Protein AF-A0A8X8A1N1-F1 (afdb_monomer_lite)

Organism: Populus tomentosa (NCBI:txid118781)

Secondary structure (DSSP, 8-state):
-----SSTTTT---------S-SS-HHHHHHHHHHT-TT-----TTHHHHHHHHHHHHHHHHHHHHHHT-

Sequence (70 aa):
MRQAGTYSGILSGGLSGKTGPHSLPLARIKKITKKSGDDVKMISGEAPTVFSKACELFIEELTQRSWMLS

pLDDT: mean 76.43, std 17.9, range [39.62, 96.31]

InterPro domains:
  IPR003958 Transcription factor CBF/NF-Y/archaeal histone domain [PF00808] (23-67)
  IPR050568 Transcription/DNA replication regulator [PTHR10252] (18-68)

Foldseek 3Di:
DDDDDPPPDPPPPDDDPDPDVFPDDLVVLVVVVCVVDPPCPDDDPCVSVVCRVVVVVVVVVVVVVVVVVD

Structure (mmCIF, N/CA/C/O backbone):
data_AF-A0A8X8A1N1-F1
#
_entry.id   AF-A0A8X8A1N1-F1
#
loop_
_atom_site.group_PDB
_atom_site.id
_atom_site.type_symbol
_atom_site.label_atom_id
_atom_site.label_alt_id
_atom_site.label_comp_id
_atom_site.label_asym_id
_atom_site.label_entity_id
_atom_site.label_seq_id
_atom_site.pdbx_PDB_ins_code
_atom_site.Cartn_x
_atom_site.Cartn_y
_atom_site.Cartn_z
_atom_site.occupancy
_atom_site.B_iso_or_equiv
_atom_site.auth_seq_id
_atom_site.auth_comp_id
_atom_site.auth_asym_id
_atom_site.auth_atom_id
_atom_site.pdbx_PDB_model_num
ATOM 1 N N . MET A 1 1 ? 22.964 -1.452 36.928 1.00 39.62 1 MET A N 1
ATOM 2 C CA . MET A 1 1 ? 22.987 -2.341 35.743 1.00 39.62 1 MET A CA 1
ATOM 3 C C . MET A 1 1 ? 21.599 -2.331 35.096 1.00 39.62 1 MET A C 1
ATOM 5 O O . MET A 1 1 ? 20.615 -2.259 35.816 1.00 39.62 1 MET A O 1
ATOM 9 N N . 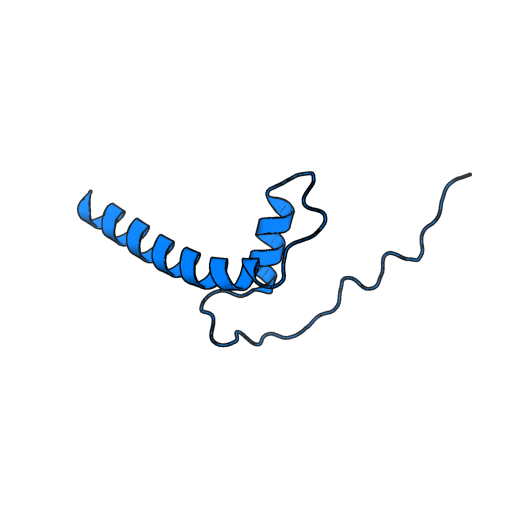ARG A 1 2 ? 21.566 -2.265 33.758 1.00 45.16 2 ARG A N 1
ATOM 10 C CA . ARG A 1 2 ? 20.426 -2.123 32.812 1.00 45.16 2 ARG A CA 1
ATOM 11 C C . ARG A 1 2 ? 19.463 -3.329 32.871 1.00 45.16 2 ARG A C 1
ATOM 13 O O . ARG A 1 2 ? 19.932 -4.388 33.253 1.00 45.16 2 ARG A O 1
ATOM 20 N N . GLN A 1 3 ? 18.205 -3.364 32.418 1.00 47.97 3 GLN A N 1
ATOM 21 C CA . GLN A 1 3 ? 17.091 -2.461 32.065 1.00 47.97 3 GLN A CA 1
ATOM 22 C C . GLN A 1 3 ? 15.846 -3.381 31.891 1.00 47.97 3 GLN A C 1
ATOM 24 O O . GLN A 1 3 ? 15.997 -4.588 31.715 1.00 47.97 3 GLN A O 1
ATOM 29 N N . ALA A 1 4 ? 14.633 -2.815 31.923 1.00 53.75 4 ALA A N 1
ATOM 30 C CA . ALA A 1 4 ? 13.350 -3.490 31.672 1.00 53.75 4 ALA A CA 1
ATOM 31 C C . ALA A 1 4 ? 13.293 -4.224 30.311 1.00 53.75 4 ALA A C 1
ATOM 33 O O . ALA A 1 4 ? 13.688 -3.646 29.300 1.00 53.75 4 ALA A O 1
ATOM 34 N N . GLY A 1 5 ? 12.771 -5.462 30.261 1.00 55.41 5 GLY A N 1
ATOM 35 C CA . GLY A 1 5 ? 12.914 -6.294 29.054 1.00 55.41 5 GLY A CA 1
ATOM 36 C C . GLY A 1 5 ? 11.910 -7.423 28.789 1.00 55.41 5 GLY A C 1
ATOM 37 O O . GLY A 1 5 ? 12.274 -8.345 28.070 1.00 55.41 5 GLY A O 1
ATOM 38 N N . THR A 1 6 ? 10.667 -7.390 29.286 1.00 57.25 6 THR A N 1
ATOM 39 C CA . THR A 1 6 ? 9.707 -8.498 29.021 1.00 57.25 6 THR A CA 1
ATOM 40 C C . THR A 1 6 ? 8.317 -8.102 28.522 1.00 57.25 6 THR A C 1
ATOM 42 O O . THR A 1 6 ? 7.447 -8.959 28.423 1.00 57.25 6 THR A O 1
ATOM 45 N N . TYR A 1 7 ? 8.101 -6.852 28.088 1.00 48.09 7 TYR A N 1
ATOM 46 C CA . TYR A 1 7 ? 6.850 -6.473 27.396 1.00 48.09 7 TYR A CA 1
ATOM 47 C C . TYR A 1 7 ? 6.933 -6.550 25.852 1.00 48.09 7 TYR A C 1
ATOM 49 O O . TYR A 1 7 ? 5.954 -6.308 25.153 1.00 48.09 7 TYR A O 1
ATOM 57 N N . SER A 1 8 ? 8.068 -6.952 25.275 1.00 51.94 8 SER A N 1
ATOM 58 C CA . SER A 1 8 ? 8.280 -6.935 23.817 1.00 51.94 8 SER A CA 1
ATOM 59 C C . SER A 1 8 ? 8.074 -8.307 23.154 1.00 51.94 8 SER A C 1
ATOM 61 O O . SER A 1 8 ? 8.981 -8.819 22.504 1.00 51.94 8 SER A O 1
ATOM 63 N N . GLY A 1 9 ? 6.901 -8.926 23.322 1.00 48.56 9 GLY A N 1
ATOM 64 C CA . GLY A 1 9 ? 6.626 -10.255 22.742 1.00 48.56 9 GLY A CA 1
ATOM 65 C C . GLY A 1 9 ? 5.313 -10.417 21.971 1.00 48.56 9 GLY A C 1
ATOM 66 O O . GLY A 1 9 ? 5.185 -11.360 21.199 1.00 48.56 9 GLY A O 1
ATOM 67 N N . ILE A 1 10 ? 4.341 -9.510 22.118 1.00 52.81 10 ILE A N 1
ATOM 68 C CA . ILE A 1 10 ? 2.956 -9.764 21.654 1.00 52.81 10 ILE A CA 1
ATOM 69 C C . ILE A 1 10 ? 2.617 -9.051 20.326 1.00 52.81 10 ILE A C 1
ATOM 71 O O . ILE A 1 10 ? 1.503 -9.144 19.825 1.00 52.81 10 ILE A O 1
ATOM 75 N N . LEU A 1 11 ? 3.573 -8.374 19.678 1.00 51.16 11 LEU A N 1
ATOM 76 C CA . LEU A 1 11 ? 3.331 -7.758 18.358 1.00 51.16 11 LEU A CA 1
ATOM 77 C C . LEU A 1 11 ? 3.574 -8.700 17.169 1.00 51.16 11 LEU A C 1
ATOM 79 O O . LEU A 1 11 ? 3.330 -8.309 16.029 1.00 51.16 11 LEU A O 1
ATOM 83 N N . SER A 1 12 ? 3.973 -9.953 17.411 1.00 47.91 12 SER A N 1
ATOM 84 C CA . SER A 1 12 ? 3.992 -11.000 16.381 1.00 47.91 12 SER A CA 1
ATOM 85 C C . SER A 1 12 ? 2.721 -11.853 16.431 1.00 47.91 12 SER A C 1
ATOM 87 O O . SER A 1 12 ? 2.767 -13.081 16.411 1.00 47.91 12 SER A O 1
ATOM 89 N N . GLY A 1 13 ? 1.565 -11.191 16.501 1.00 43.22 13 GLY A N 1
ATOM 90 C CA . GLY A 1 13 ? 0.279 -11.815 16.219 1.00 43.22 13 GLY A CA 1
ATOM 91 C C . GLY A 1 13 ? 0.18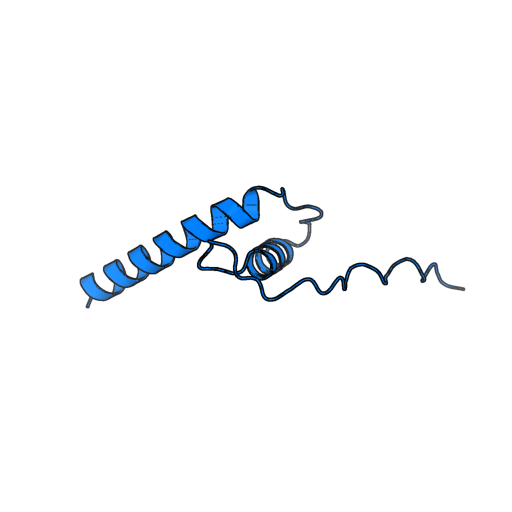1 -12.105 14.727 1.00 43.22 13 GLY A C 1
ATOM 92 O O . GLY A 1 13 ? -0.253 -11.259 13.945 1.00 43.22 13 GLY A O 1
ATOM 93 N N . GLY A 1 14 ? 0.624 -13.298 14.331 1.00 54.28 14 GLY A N 1
ATOM 94 C CA . GLY A 1 14 ? 0.285 -13.880 13.045 1.00 54.28 14 GLY A CA 1
ATOM 95 C C . GLY A 1 14 ? -1.230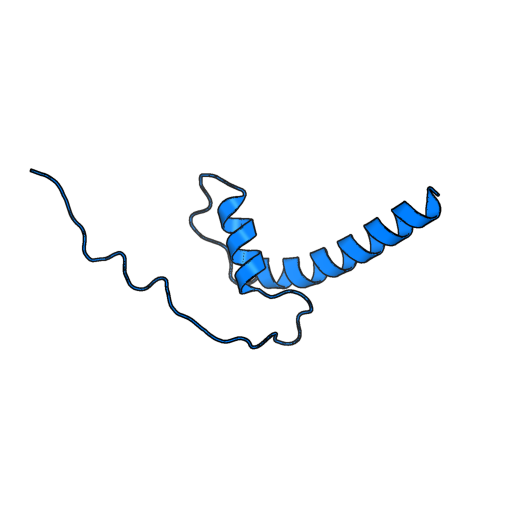 -13.976 12.931 1.00 54.28 14 GLY A C 1
ATOM 96 O O . GLY A 1 14 ? -1.856 -14.799 13.585 1.00 54.28 14 GLY A O 1
ATOM 97 N N . LEU A 1 15 ? -1.821 -13.132 12.093 1.00 48.84 15 LEU A N 1
ATOM 98 C CA . LEU A 1 15 ? -3.190 -13.300 11.641 1.00 48.84 15 LEU A CA 1
ATOM 99 C C . LEU A 1 15 ? -3.201 -13.221 10.123 1.00 48.84 15 LEU A C 1
ATOM 101 O O . LEU A 1 15 ? -3.277 -12.160 9.516 1.00 48.84 15 LEU A O 1
ATOM 105 N N . SER A 1 16 ? -3.160 -14.432 9.573 1.00 45.06 16 SER A N 1
ATOM 106 C CA . SER A 1 16 ? -4.092 -14.886 8.556 1.00 45.06 16 SER A CA 1
ATOM 107 C C . SER A 1 16 ? -3.922 -14.268 7.169 1.00 45.06 16 SER A C 1
ATOM 109 O O . SER A 1 16 ? -4.312 -13.133 6.917 1.00 45.06 16 SER A O 1
ATOM 111 N N . GLY A 1 17 ? -3.455 -15.101 6.235 1.00 49.28 17 GLY A N 1
ATOM 112 C CA . GLY A 1 17 ? -3.582 -14.920 4.788 1.00 49.28 17 GLY A CA 1
ATOM 113 C C . GLY A 1 17 ? -5.040 -14.920 4.322 1.00 49.28 17 GLY A C 1
ATOM 114 O O . GLY A 1 17 ? -5.460 -15.791 3.574 1.00 49.28 17 GLY A O 1
ATOM 115 N N . LYS A 1 18 ? -5.821 -13.950 4.795 1.00 54.41 18 LYS A N 1
ATOM 116 C CA . LYS A 1 18 ? -7.107 -13.574 4.225 1.00 54.41 18 LYS A CA 1
ATOM 117 C C . LYS A 1 18 ? -6.873 -12.224 3.570 1.00 54.41 18 LYS A C 1
ATOM 119 O O . LYS A 1 18 ? -6.946 -11.187 4.227 1.00 54.41 18 LYS A O 1
ATOM 124 N N . THR A 1 19 ? -6.525 -12.227 2.291 1.00 54.53 19 THR A N 1
ATOM 125 C CA . THR A 1 19 ? -6.831 -11.073 1.449 1.00 54.53 19 THR A CA 1
ATOM 126 C C . THR A 1 19 ? -8.348 -10.933 1.513 1.00 54.53 19 THR A C 1
ATOM 128 O O . THR A 1 19 ? -9.071 -11.735 0.928 1.00 54.53 19 THR A O 1
ATOM 131 N N . GLY A 1 20 ? -8.836 -10.005 2.341 1.00 60.09 20 GLY A N 1
ATOM 132 C CA . GLY A 1 20 ? -10.233 -9.579 2.296 1.00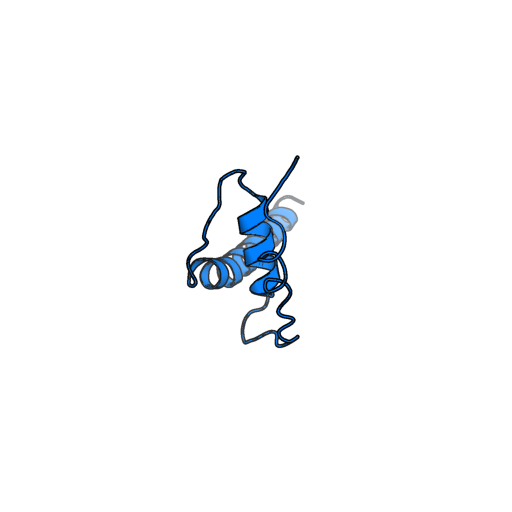 60.09 20 GLY A CA 1
ATOM 133 C C . GLY A 1 20 ? -10.564 -8.989 0.913 1.00 60.09 20 GLY A C 1
ATOM 134 O O . GLY A 1 20 ? -9.773 -9.136 -0.014 1.00 60.09 20 GLY A O 1
ATOM 135 N N . PRO A 1 21 ? -11.672 -8.256 0.746 1.00 65.38 21 PRO A N 1
ATOM 136 C CA . PRO A 1 21 ? -12.101 -7.685 -0.545 1.00 65.38 21 PRO A CA 1
ATOM 137 C C . PRO A 1 21 ? -11.142 -6.625 -1.142 1.00 65.38 21 PRO A C 1
ATOM 139 O O . PRO A 1 21 ? -11.510 -5.883 -2.045 1.00 65.38 21 PRO A O 1
ATOM 142 N N . HIS A 1 22 ? -9.925 -6.514 -0.617 1.00 68.38 22 HIS A N 1
ATOM 143 C CA . HIS A 1 22 ? -8.923 -5.526 -0.957 1.00 68.38 22 HIS A CA 1
ATOM 144 C C . HIS A 1 22 ? -7.794 -6.173 -1.763 1.00 68.38 22 HIS A C 1
ATOM 146 O O . HIS A 1 22 ? -7.152 -7.115 -1.293 1.00 68.38 22 HIS A O 1
ATOM 152 N N . SER A 1 23 ? -7.516 -5.613 -2.943 1.00 74.69 23 SER A N 1
ATOM 153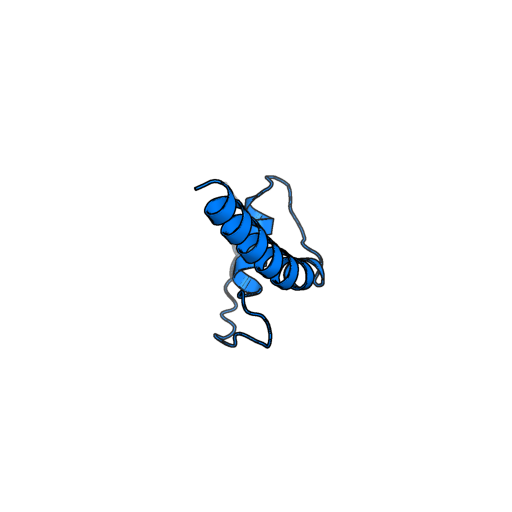 C CA . SER A 1 2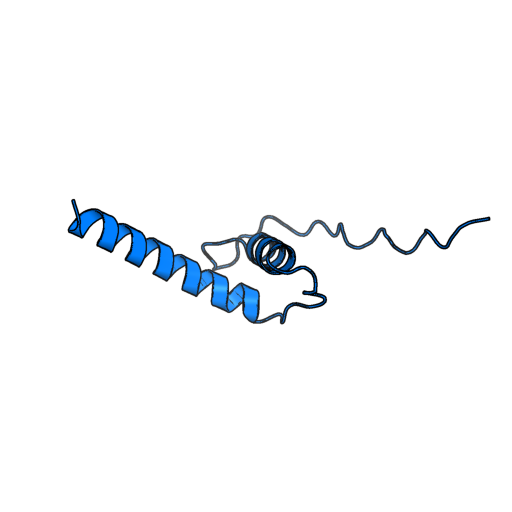3 ? -6.451 -6.036 -3.865 1.00 74.69 23 SER A CA 1
ATOM 154 C C . SER A 1 23 ? -5.058 -6.015 -3.226 1.00 74.69 23 SER A C 1
ATOM 156 O O . SER A 1 23 ? -4.169 -6.767 -3.624 1.00 74.69 23 SER A O 1
ATOM 158 N N . LEU A 1 24 ? -4.861 -5.173 -2.204 1.00 83.12 24 LEU A N 1
ATOM 159 C CA . LEU A 1 24 ? -3.604 -5.033 -1.478 1.00 83.12 24 LEU A CA 1
ATOM 160 C C . LEU A 1 24 ? -3.767 -5.433 0.001 1.00 83.12 24 LEU A C 1
ATOM 162 O O . LEU A 1 24 ? -4.704 -5.001 0.675 1.00 83.12 24 LEU A O 1
ATOM 166 N N . PRO A 1 25 ? -2.838 -6.227 0.565 1.00 86.69 25 PRO A N 1
ATOM 167 C CA . PRO A 1 25 ? -2.934 -6.679 1.949 1.00 86.69 25 PRO A CA 1
ATOM 168 C C . PRO A 1 25 ? -2.749 -5.525 2.950 1.00 86.69 25 PRO A C 1
ATOM 170 O O . PRO A 1 25 ? -1.655 -4.967 3.085 1.00 86.69 25 PRO A O 1
ATOM 173 N N . LEU A 1 26 ? -3.789 -5.235 3.742 1.00 85.94 26 LEU A N 1
ATOM 174 C CA . LEU A 1 26 ? -3.817 -4.141 4.731 1.00 85.94 26 LEU A CA 1
ATOM 175 C C . LEU A 1 26 ? -2.652 -4.188 5.736 1.00 85.94 26 LEU A C 1
ATOM 177 O O . LEU A 1 26 ? -2.103 -3.155 6.121 1.00 85.94 26 LEU A O 1
ATOM 181 N N . ALA A 1 27 ? -2.220 -5.390 6.131 1.00 86.25 27 ALA A N 1
ATOM 182 C CA . ALA A 1 27 ? -1.078 -5.574 7.029 1.00 86.25 27 ALA A CA 1
ATOM 183 C C . ALA A 1 27 ? 0.239 -5.046 6.430 1.00 86.25 27 ALA A C 1
ATOM 185 O O . ALA A 1 27 ? 1.093 -4.522 7.151 1.00 86.25 27 ALA A O 1
ATOM 186 N N . ARG A 1 28 ? 0.412 -5.167 5.107 1.00 88.50 28 ARG A N 1
ATOM 187 C CA . ARG A 1 28 ? 1.587 -4.646 4.396 1.00 88.50 28 ARG A CA 1
ATOM 188 C C . ARG A 1 28 ? 1.516 -3.134 4.268 1.00 88.50 28 ARG A C 1
ATOM 190 O O . ARG A 1 28 ? 2.517 -2.486 4.559 1.00 88.50 28 ARG A O 1
ATOM 197 N N . ILE A 1 29 ? 0.343 -2.596 3.935 1.00 90.00 29 ILE A N 1
ATOM 198 C CA . ILE A 1 29 ? 0.099 -1.149 3.873 1.00 90.00 29 ILE A CA 1
ATOM 199 C C . ILE A 1 29 ? 0.448 -0.512 5.220 1.00 90.00 29 ILE A C 1
ATOM 201 O O . ILE A 1 29 ? 1.329 0.338 5.287 1.00 90.00 29 ILE A O 1
ATOM 205 N N . LYS A 1 30 ? -0.112 -1.030 6.321 1.00 89.44 30 LYS A N 1
ATOM 206 C CA . LYS A 1 30 ? 0.189 -0.553 7.679 1.00 89.44 30 LYS A CA 1
ATOM 207 C C . LYS A 1 30 ? 1.686 -0.597 8.004 1.00 89.44 30 LYS A C 1
ATOM 209 O O . LYS A 1 30 ? 2.198 0.328 8.626 1.00 89.44 30 LYS A O 1
ATOM 214 N N . LYS A 1 31 ? 2.401 -1.654 7.596 1.00 90.31 31 LYS A N 1
ATOM 215 C CA . LYS A 1 31 ? 3.854 -1.778 7.817 1.00 90.31 31 LYS A CA 1
ATOM 216 C C . LYS A 1 31 ? 4.647 -0.719 7.045 1.00 90.31 31 LYS A C 1
ATOM 218 O O . LYS A 1 31 ? 5.601 -0.181 7.596 1.00 90.31 31 LYS A O 1
ATOM 223 N N . ILE A 1 32 ? 4.265 -0.432 5.802 1.00 90.12 32 ILE A N 1
ATOM 224 C CA . ILE A 1 32 ? 4.918 0.583 4.965 1.00 90.12 32 ILE A CA 1
ATOM 225 C C . ILE A 1 32 ? 4.645 1.979 5.529 1.00 90.12 32 ILE A C 1
ATOM 227 O O . ILE A 1 32 ? 5.596 2.703 5.797 1.00 90.12 32 ILE A O 1
ATOM 231 N N . THR A 1 33 ? 3.384 2.302 5.833 1.00 87.81 33 THR A N 1
ATOM 232 C CA . THR A 1 33 ? 2.983 3.580 6.448 1.00 87.81 33 THR A CA 1
ATOM 233 C C . THR A 1 33 ? 3.667 3.826 7.798 1.00 87.81 33 THR A C 1
ATOM 235 O O . THR A 1 33 ? 3.949 4.959 8.167 1.00 87.81 33 THR A O 1
ATOM 238 N N . LYS A 1 34 ? 3.961 2.765 8.557 1.00 87.50 34 LYS A N 1
ATOM 239 C CA . LYS A 1 34 ? 4.712 2.851 9.818 1.00 87.50 34 LYS A CA 1
ATOM 240 C C . LYS A 1 34 ? 6.201 3.126 9.587 1.00 87.50 34 LYS A C 1
ATOM 242 O O . LYS A 1 34 ? 6.813 3.823 10.379 1.00 87.50 34 LYS A O 1
ATOM 247 N N . LYS A 1 35 ? 6.782 2.537 8.537 1.00 86.19 35 LYS A N 1
ATOM 248 C CA . LYS A 1 35 ? 8.202 2.688 8.183 1.00 86.19 35 LYS A CA 1
ATOM 249 C C . LYS A 1 35 ? 8.521 4.007 7.483 1.00 86.19 35 LYS A C 1
ATOM 251 O O . LYS A 1 35 ? 9.690 4.357 7.414 1.00 86.19 35 LYS A O 1
ATOM 256 N N . SER A 1 36 ? 7.527 4.696 6.929 1.00 84.56 36 SER A N 1
ATOM 257 C CA . SER A 1 36 ? 7.733 5.923 6.157 1.00 84.56 36 SER A CA 1
ATOM 258 C C . SER A 1 36 ? 7.965 7.178 7.005 1.00 84.56 36 SER A C 1
ATOM 260 O O . SER A 1 36 ? 8.225 8.227 6.431 1.00 84.56 36 SER A O 1
ATOM 262 N N . GLY A 1 37 ? 7.870 7.108 8.336 1.00 81.94 37 GLY A N 1
ATOM 263 C CA . GLY A 1 37 ? 8.182 8.241 9.207 1.00 81.94 37 GLY A CA 1
ATOM 264 C C . GLY A 1 37 ? 8.783 7.795 10.533 1.00 81.94 37 GLY A C 1
ATOM 265 O O . GLY A 1 37 ? 8.308 6.822 11.121 1.00 81.94 37 GLY A O 1
ATOM 266 N N . ASP A 1 38 ? 9.796 8.526 11.002 1.00 75.94 38 ASP A N 1
ATOM 267 C CA . ASP A 1 38 ? 10.516 8.220 12.248 1.00 75.94 38 ASP A CA 1
ATOM 268 C C . ASP A 1 38 ? 9.607 8.280 13.493 1.00 75.94 38 ASP A C 1
ATOM 270 O O . ASP A 1 38 ? 9.819 7.533 14.446 1.00 75.94 38 ASP A O 1
ATOM 274 N N . ASP A 1 39 ? 8.511 9.052 13.445 1.00 78.12 39 ASP A N 1
ATOM 275 C CA . ASP A 1 39 ? 7.642 9.309 14.606 1.00 78.12 39 ASP A CA 1
ATOM 276 C C . ASP A 1 39 ? 6.212 8.748 14.485 1.00 78.12 39 ASP A C 1
ATOM 278 O O . ASP A 1 39 ? 5.309 9.108 15.250 1.00 78.12 39 ASP A O 1
ATOM 282 N N . VAL A 1 40 ? 5.949 7.834 13.543 1.00 79.56 40 VAL A N 1
ATOM 283 C CA . VAL A 1 40 ? 4.595 7.276 13.360 1.00 79.56 40 VAL A CA 1
ATOM 284 C C . VAL A 1 40 ? 4.282 6.257 14.464 1.00 79.56 40 VAL A C 1
ATOM 286 O O . VAL A 1 40 ? 4.425 5.038 14.319 1.00 79.56 40 VAL A O 1
ATOM 289 N N . LYS A 1 41 ? 3.808 6.738 15.619 1.00 78.00 41 LYS A N 1
ATOM 290 C CA . LYS A 1 41 ? 3.479 5.895 16.783 1.00 78.00 41 LYS A CA 1
ATOM 291 C C . LYS A 1 41 ? 2.194 5.088 16.598 1.00 78.00 41 LYS A C 1
ATOM 293 O O . LYS A 1 41 ? 2.175 3.909 16.951 1.00 78.00 41 LYS A O 1
ATOM 298 N N . MET A 1 42 ? 1.153 5.660 16.002 1.00 83.69 42 MET A N 1
ATOM 299 C CA . MET A 1 42 ? -0.120 4.981 15.733 1.00 83.69 42 MET A CA 1
ATOM 300 C C . MET A 1 42 ? -0.623 5.327 14.332 1.00 83.69 42 MET A C 1
ATOM 302 O O . MET A 1 42 ? -0.339 6.398 13.811 1.00 83.69 42 MET A O 1
ATOM 306 N N . ILE A 1 43 ? -1.354 4.393 13.726 1.00 84.75 43 ILE A N 1
ATOM 307 C CA . ILE A 1 43 ? -2.004 4.560 12.423 1.00 84.75 43 ILE A CA 1
ATOM 308 C C . ILE A 1 43 ? -3.481 4.252 12.652 1.00 84.75 43 ILE A C 1
ATOM 310 O O . ILE A 1 43 ? -3.787 3.201 13.222 1.00 84.75 43 ILE A O 1
ATOM 314 N N . SER A 1 44 ? -4.365 5.160 12.230 1.00 88.81 44 SER A N 1
ATOM 315 C CA . SER A 1 44 ? -5.817 4.958 12.305 1.00 88.81 44 SER A CA 1
ATOM 316 C C . SER A 1 44 ? -6.227 3.675 11.573 1.00 88.81 44 SER A C 1
ATOM 318 O O . SER A 1 44 ? -5.634 3.327 10.552 1.00 88.81 44 SER A O 1
ATOM 320 N N . GLY A 1 45 ? -7.247 2.976 12.077 1.00 86.25 45 GLY A N 1
ATOM 321 C CA . GLY A 1 45 ? -7.771 1.758 11.449 1.00 86.25 45 GLY A CA 1
ATOM 322 C C . GLY A 1 45 ? -8.305 1.982 10.030 1.00 86.25 45 GLY A C 1
ATOM 323 O O . GLY A 1 45 ? -8.252 1.071 9.211 1.00 86.25 45 GLY A O 1
ATOM 324 N N . GLU A 1 46 ? -8.740 3.203 9.720 1.00 88.56 46 GLU A N 1
ATOM 325 C CA . GLU A 1 46 ? -9.300 3.573 8.415 1.00 88.56 46 GLU A CA 1
ATOM 326 C C . GLU A 1 46 ? -8.224 3.866 7.362 1.00 88.56 46 GLU A C 1
ATOM 328 O O . GLU A 1 46 ? -8.447 3.667 6.168 1.00 88.56 46 GLU A O 1
ATOM 333 N N . ALA A 1 47 ? -7.028 4.289 7.788 1.00 90.25 47 ALA A N 1
ATOM 334 C CA . ALA A 1 47 ? -5.979 4.712 6.865 1.00 90.25 47 ALA A CA 1
ATOM 335 C C . ALA A 1 47 ? -5.514 3.572 5.932 1.00 90.25 47 ALA A C 1
ATOM 337 O O . ALA A 1 47 ? -5.515 3.780 4.719 1.00 90.25 47 ALA A O 1
ATOM 338 N N . PRO A 1 48 ? -5.184 2.352 6.415 1.00 88.88 48 PRO A N 1
ATOM 339 C CA . PRO A 1 48 ? -4.820 1.244 5.530 1.00 88.88 48 PRO A CA 1
ATOM 340 C C . PRO A 1 48 ? -5.923 0.865 4.534 1.00 88.88 48 PRO A C 1
ATOM 342 O O . PRO A 1 48 ? -5.613 0.454 3.417 1.00 88.88 48 PRO A O 1
ATOM 345 N N . THR A 1 49 ? -7.193 1.016 4.921 1.00 88.50 49 THR A N 1
ATOM 346 C CA . THR A 1 49 ? -8.355 0.711 4.075 1.00 88.50 49 THR A CA 1
ATOM 347 C C . THR A 1 49 ? -8.455 1.686 2.905 1.00 88.50 49 THR A C 1
ATOM 349 O O . THR A 1 49 ? -8.569 1.253 1.758 1.00 88.50 49 THR A O 1
ATOM 352 N N . VAL A 1 50 ? -8.327 2.992 3.168 1.00 90.38 50 VAL A N 1
ATOM 353 C CA . VAL A 1 50 ? -8.315 4.030 2.122 1.00 90.38 50 VAL A CA 1
ATOM 354 C C . VAL A 1 50 ? -7.101 3.863 1.209 1.00 90.38 50 VAL A C 1
ATOM 356 O O . VAL A 1 50 ? -7.240 3.869 -0.015 1.00 90.38 50 VAL A O 1
ATOM 359 N N . PHE A 1 51 ? -5.920 3.625 1.790 1.00 90.56 51 PHE A N 1
ATOM 360 C CA . PHE A 1 51 ? -4.699 3.398 1.018 1.00 90.56 51 PHE A CA 1
ATOM 361 C C . PHE A 1 51 ? -4.807 2.189 0.092 1.00 90.56 51 PHE A C 1
ATOM 363 O O . PHE A 1 51 ? -4.269 2.239 -1.006 1.00 90.56 51 PHE A O 1
ATOM 370 N N . SER A 1 52 ? -5.532 1.132 0.468 1.00 90.81 52 SER A N 1
ATOM 371 C CA . SER A 1 52 ? -5.697 -0.014 -0.427 1.00 90.81 52 SER A CA 1
ATOM 372 C C . SER A 1 52 ? -6.364 0.370 -1.746 1.00 90.81 52 SER A C 1
ATOM 374 O O . SER A 1 52 ? -5.899 -0.079 -2.790 1.00 90.81 52 SER A O 1
ATOM 376 N N . LYS A 1 53 ? -7.439 1.170 -1.716 1.00 90.75 53 LYS A N 1
ATOM 377 C CA . LYS A 1 53 ? -8.134 1.573 -2.947 1.00 90.75 53 LYS A CA 1
ATOM 378 C C . LYS A 1 53 ? -7.393 2.690 -3.678 1.00 90.75 53 LYS A C 1
ATOM 380 O O . LYS A 1 53 ? -7.324 2.670 -4.901 1.00 90.75 53 LYS A O 1
ATOM 385 N N . ALA A 1 54 ? -6.795 3.625 -2.942 1.00 92.94 54 ALA A N 1
ATOM 386 C CA . ALA A 1 54 ? -5.993 4.692 -3.531 1.00 92.94 54 ALA A CA 1
ATOM 387 C C . ALA A 1 54 ? -4.766 4.142 -4.275 1.00 92.94 54 ALA A C 1
ATOM 389 O O . ALA A 1 54 ? -4.493 4.560 -5.394 1.00 92.94 54 ALA A O 1
ATOM 390 N N . CYS A 1 55 ? -4.054 3.172 -3.693 1.00 92.50 55 CYS A N 1
ATOM 391 C CA . CYS A 1 55 ? -2.910 2.537 -4.345 1.00 92.50 55 CYS A CA 1
ATOM 392 C C . CYS A 1 55 ? -3.315 1.756 -5.600 1.00 92.50 55 CYS A C 1
ATOM 394 O O . CYS A 1 55 ? -2.547 1.730 -6.553 1.00 92.50 55 CYS A O 1
ATOM 396 N N . GLU A 1 56 ? -4.501 1.146 -5.623 1.00 91.69 56 GLU A N 1
ATOM 397 C CA . GLU A 1 56 ? -5.028 0.485 -6.822 1.00 91.69 56 GLU A CA 1
ATOM 398 C C . GLU A 1 56 ? -5.221 1.488 -7.971 1.00 91.69 56 GLU A C 1
ATOM 400 O O . GLU A 1 56 ? -4.656 1.299 -9.045 1.00 91.69 56 GLU A O 1
ATOM 405 N N . LEU A 1 57 ? -5.922 2.599 -7.708 1.00 94.12 57 LEU A N 1
ATOM 406 C CA . LEU A 1 57 ? -6.140 3.665 -8.695 1.00 94.12 57 LEU A CA 1
ATOM 407 C C . LEU A 1 57 ? -4.826 4.322 -9.136 1.00 94.12 57 LEU A C 1
ATOM 409 O O . LEU A 1 57 ? -4.634 4.610 -10.312 1.00 94.12 57 LEU A O 1
ATOM 413 N N . PHE A 1 58 ? -3.900 4.519 -8.199 1.00 95.25 58 PHE A N 1
ATOM 414 C CA . PHE A 1 58 ? -2.599 5.112 -8.485 1.00 95.25 58 PHE A CA 1
ATOM 415 C C . PHE A 1 58 ? -1.763 4.249 -9.435 1.00 95.25 58 PHE A C 1
ATOM 417 O O . PHE A 1 58 ? -1.133 4.777 -10.348 1.00 95.25 58 PHE A O 1
ATOM 424 N N . ILE A 1 59 ? -1.753 2.926 -9.239 1.00 94.31 59 ILE A N 1
ATOM 425 C CA . ILE A 1 59 ? -1.031 2.003 -10.124 1.00 94.31 59 ILE A CA 1
ATOM 426 C C . ILE A 1 59 ? -1.639 2.033 -11.527 1.00 94.31 59 ILE A C 1
ATOM 428 O O . ILE A 1 59 ? -0.895 2.079 -12.508 1.00 94.31 59 ILE A O 1
ATOM 432 N N . GLU A 1 60 ? -2.967 2.034 -11.629 1.00 93.94 60 GLU A N 1
ATOM 433 C CA . GLU A 1 60 ? -3.671 2.113 -12.909 1.00 93.94 60 GLU A CA 1
ATOM 434 C C . GLU A 1 60 ? -3.346 3.416 -13.655 1.00 93.94 60 GLU A C 1
ATOM 436 O O . GLU A 1 60 ? -2.906 3.376 -14.804 1.00 93.94 60 GLU A O 1
ATOM 441 N N . GLU A 1 61 ? -3.462 4.562 -12.983 1.00 95.44 61 GLU A N 1
ATOM 442 C CA . GLU A 1 61 ? -3.174 5.881 -13.555 1.00 95.44 61 GLU A CA 1
ATOM 443 C C . GLU A 1 61 ? -1.701 6.026 -13.964 1.00 95.44 61 GLU A C 1
ATOM 445 O O . GLU A 1 61 ? -1.400 6.496 -15.065 1.00 95.44 61 GLU A O 1
ATOM 450 N N . LEU A 1 62 ? -0.770 5.602 -13.101 1.00 96.31 62 LEU A N 1
ATOM 451 C CA . LEU A 1 62 ? 0.665 5.635 -13.386 1.00 96.31 62 LEU A CA 1
ATOM 452 C C . LEU A 1 62 ? 0.997 4.787 -14.615 1.00 96.31 62 LEU A C 1
ATOM 454 O O . LEU A 1 62 ? 1.762 5.219 -15.477 1.00 96.31 62 LEU A O 1
ATOM 458 N N . THR A 1 63 ? 0.395 3.601 -14.708 1.00 95.44 63 THR A N 1
ATOM 459 C CA . THR A 1 63 ? 0.587 2.695 -15.839 1.00 95.44 63 THR A CA 1
ATOM 460 C C . THR A 1 63 ? 0.042 3.328 -17.116 1.00 95.44 63 THR A C 1
ATOM 462 O O . THR A 1 63 ? 0.789 3.464 -18.079 1.00 95.44 63 THR A O 1
ATOM 465 N N . GLN A 1 64 ? -1.210 3.801 -17.125 1.00 95.44 64 GLN A N 1
ATOM 466 C CA . GLN A 1 64 ? -1.819 4.454 -18.293 1.00 95.44 64 GLN A CA 1
ATOM 467 C C . GLN A 1 64 ? -1.000 5.656 -18.781 1.00 95.44 64 GLN A C 1
ATOM 469 O O . GLN A 1 64 ? -0.740 5.781 -19.976 1.00 95.44 64 GLN A O 1
ATOM 474 N N . ARG A 1 65 ? -0.529 6.513 -17.867 1.00 94.19 65 ARG A N 1
ATOM 475 C CA . ARG A 1 65 ? 0.351 7.639 -18.212 1.00 94.19 65 ARG A CA 1
ATOM 476 C C . ARG A 1 65 ? 1.683 7.187 -18.792 1.00 94.19 65 ARG A C 1
ATOM 478 O O . ARG A 1 65 ? 2.142 7.793 -19.753 1.00 94.19 65 ARG A O 1
ATOM 485 N N . SER A 1 66 ? 2.285 6.136 -18.239 1.00 93.94 66 SER A N 1
ATOM 486 C CA . SER A 1 66 ? 3.532 5.578 -18.765 1.00 93.94 66 SER A CA 1
ATOM 487 C C . SER A 1 66 ? 3.370 5.047 -20.190 1.00 93.94 66 SER A C 1
ATOM 489 O O . SER A 1 66 ? 4.306 5.167 -20.972 1.00 93.94 66 SER A O 1
ATOM 491 N N . TRP A 1 67 ? 2.207 4.483 -20.531 1.00 93.38 67 TRP A N 1
ATOM 492 C CA . TRP A 1 67 ? 1.918 4.012 -21.889 1.00 93.38 67 TRP A CA 1
ATOM 493 C C . TRP A 1 67 ? 1.575 5.145 -22.857 1.00 93.38 67 TRP A C 1
ATOM 495 O O . TRP A 1 67 ? 1.930 5.047 -24.020 1.00 93.38 67 TRP A O 1
ATOM 505 N N . MET A 1 68 ? 0.919 6.218 -22.403 1.00 86.81 68 MET A N 1
ATOM 506 C CA . MET A 1 68 ? 0.637 7.387 -23.254 1.00 86.81 68 MET A CA 1
ATOM 507 C C . MET A 1 68 ? 1.885 8.208 -23.595 1.00 86.81 68 MET A C 1
ATOM 509 O O . MET A 1 68 ? 1.875 8.939 -24.581 1.00 86.81 68 MET A O 1
ATOM 513 N N . LEU A 1 69 ? 2.920 8.155 -22.751 1.00 73.50 69 LEU A N 1
ATOM 514 C CA . LEU A 1 69 ? 4.177 8.869 -22.984 1.00 73.50 69 LEU A CA 1
ATOM 515 C C . LEU A 1 69 ? 5.151 8.097 -23.894 1.00 73.50 69 LEU A C 1
ATOM 517 O O . LEU A 1 69 ? 6.182 8.659 -24.266 1.00 73.50 69 LEU A O 1
ATOM 521 N N . SER A 1 70 ? 4.856 6.825 -24.194 1.00 61.16 70 SER A N 1
ATOM 522 C CA . SER A 1 70 ? 5.628 5.964 -25.099 1.00 61.16 70 SER A CA 1
ATOM 523 C C . SER A 1 70 ? 5.074 6.002 -26.515 1.00 61.16 70 SER A C 1
ATOM 525 O O . SER A 1 70 ? 5.903 5.752 -27.417 1.00 61.16 70 SER A O 1
#

Radius of gyration: 17.43 Å; chains: 1; bounding box: 35×24×61 Å